Protein AF-A0A2V1IK40-F1 (afdb_monomer_lite)

Foldseek 3Di:
DDFDWADDPNATDTPVFWPPVCQQVCLVLLVVLPQFAWKTKGAGPVNQKMKIWRDLDLFAIDIDIDGPVVVSVCSNPVSVVSVVVSVQCVDPPDDDDGGDNSCNPGPIDGRPPPPDD

Organism: NCBI:txid2094150

pLDDT: mean 88.87, std 11.74, range [37.03, 98.25]

Structure (mmCIF, N/CA/C/O backbone):
data_AF-A0A2V1IK40-F1
#
_entry.id   AF-A0A2V1IK40-F1
#
loop_
_atom_site.group_PDB
_atom_site.id
_atom_site.type_symbol
_atom_site.label_atom_id
_atom_site.label_alt_id
_atom_site.label_comp_id
_atom_site.label_asym_id
_atom_site.label_entity_id
_atom_site.label_seq_id
_atom_site.pdbx_PDB_ins_code
_atom_site.Cartn_x
_atom_site.Cartn_y
_atom_site.Cartn_z
_atom_site.occupancy
_atom_site.B_iso_or_equiv
_atom_site.auth_seq_id
_atom_site.auth_comp_id
_atom_site.auth_asym_id
_atom_site.auth_atom_id
_atom_site.pdbx_PDB_model_num
ATOM 1 N N . MET A 1 1 ? 9.656 -23.144 -17.042 1.00 52.56 1 MET A N 1
ATOM 2 C CA . MET A 1 1 ? 8.315 -22.977 -16.434 1.00 52.56 1 MET A CA 1
ATOM 3 C C . MET A 1 1 ? 8.033 -21.486 -16.330 1.00 52.56 1 MET A C 1
ATOM 5 O O . MET A 1 1 ? 8.909 -20.780 -15.851 1.00 52.56 1 MET A O 1
ATOM 9 N N . LYS A 1 2 ? 6.896 -20.985 -16.831 1.00 60.62 2 LYS A N 1
ATOM 10 C CA . LYS A 1 2 ? 6.504 -19.581 -16.606 1.00 60.62 2 LYS A CA 1
ATOM 11 C C . LYS A 1 2 ? 6.022 -19.452 -15.160 1.00 60.62 2 LYS A C 1
ATOM 13 O O . LYS A 1 2 ? 5.282 -20.322 -14.709 1.00 60.62 2 LYS A O 1
ATOM 18 N N . GLU A 1 3 ? 6.466 -18.422 -14.443 1.00 68.12 3 GLU A N 1
ATOM 19 C CA . GLU A 1 3 ? 5.955 -18.140 -13.098 1.00 68.12 3 GLU A CA 1
ATOM 20 C C . GLU A 1 3 ? 4.427 -17.957 -13.138 1.00 68.12 3 GLU A C 1
ATOM 22 O O . GLU A 1 3 ? 3.919 -17.360 -14.096 1.00 68.12 3 GLU A O 1
ATOM 27 N N . PRO A 1 4 ? 3.687 -18.451 -12.131 1.00 72.75 4 PRO A N 1
ATOM 28 C CA . PRO A 1 4 ? 2.261 -18.184 -12.028 1.00 72.75 4 PRO A CA 1
ATOM 29 C C . PRO A 1 4 ? 2.037 -16.682 -11.806 1.00 72.75 4 PRO A C 1
ATOM 31 O O . PRO A 1 4 ? 2.665 -16.066 -10.945 1.00 72.75 4 PRO A O 1
ATOM 34 N N . VAL A 1 5 ? 1.153 -16.098 -12.615 1.00 76.44 5 VAL A N 1
ATOM 35 C CA . VAL A 1 5 ? 0.670 -14.726 -12.441 1.00 76.44 5 VAL A CA 1
ATOM 36 C C . VAL A 1 5 ? -0.637 -14.802 -11.669 1.00 76.44 5 VAL A C 1
ATOM 38 O O . VAL A 1 5 ? -1.574 -15.470 -12.107 1.00 76.44 5 VAL A O 1
ATOM 41 N N . GLU A 1 6 ? -0.698 -14.119 -10.536 1.00 81.38 6 GLU A N 1
ATOM 42 C CA . GLU A 1 6 ? -1.920 -13.975 -9.757 1.00 81.38 6 GLU A CA 1
ATOM 43 C C . GLU A 1 6 ? -2.613 -12.670 -10.125 1.00 81.38 6 GLU A C 1
ATOM 45 O O . GLU A 1 6 ? -1.963 -11.655 -10.360 1.00 81.38 6 GLU A O 1
ATOM 50 N N . PHE A 1 7 ? -3.939 -12.683 -10.184 1.00 81.38 7 PHE A N 1
ATOM 51 C CA . PHE A 1 7 ? -4.716 -11.482 -10.454 1.00 81.38 7 PHE A CA 1
ATOM 52 C C . PHE A 1 7 ? -5.492 -11.095 -9.204 1.00 81.38 7 PHE A C 1
ATOM 54 O O . PHE A 1 7 ? -6.187 -11.941 -8.643 1.00 81.38 7 PHE A O 1
ATOM 61 N N . ILE A 1 8 ? -5.369 -9.831 -8.793 1.00 80.75 8 ILE A N 1
ATOM 62 C CA . ILE A 1 8 ? -6.250 -9.211 -7.801 1.00 80.75 8 ILE A CA 1
ATOM 63 C C . ILE A 1 8 ? -7.016 -8.100 -8.506 1.00 80.75 8 ILE A C 1
ATOM 65 O O . ILE A 1 8 ? -6.436 -7.118 -8.986 1.00 80.75 8 ILE A O 1
ATOM 69 N N . GLY A 1 9 ? -8.326 -8.302 -8.650 1.00 79.44 9 GLY A N 1
ATOM 70 C CA . GLY A 1 9 ? -9.141 -7.515 -9.573 1.00 79.44 9 GLY A CA 1
ATOM 71 C C . GLY A 1 9 ? -8.573 -7.582 -10.997 1.00 79.44 9 GLY A C 1
ATOM 72 O O . GLY A 1 9 ? -8.428 -8.663 -11.562 1.00 79.44 9 GLY A O 1
ATOM 73 N N . ASN A 1 10 ? -8.206 -6.427 -11.558 1.00 77.31 10 ASN A N 1
ATOM 74 C CA . ASN A 1 10 ? -7.641 -6.315 -12.912 1.00 77.31 10 ASN A CA 1
ATOM 75 C C . ASN A 1 10 ? -6.105 -6.227 -12.943 1.00 77.31 10 ASN A C 1
ATOM 77 O O . ASN A 1 10 ? -5.526 -6.000 -14.007 1.00 77.31 10 ASN A O 1
ATOM 81 N N . PHE A 1 11 ? -5.429 -6.358 -11.798 1.00 84.81 11 PHE A N 1
ATOM 82 C CA . PHE A 1 11 ? -3.981 -6.189 -11.714 1.00 84.81 11 PHE A CA 1
ATOM 83 C C . PHE A 1 11 ? -3.258 -7.531 -11.640 1.00 84.81 11 PHE A C 1
ATOM 85 O O . PHE A 1 11 ? -3.655 -8.421 -10.895 1.00 84.81 11 PHE A O 1
ATOM 92 N N . ALA A 1 12 ? -2.185 -7.656 -12.420 1.00 83.62 12 ALA A N 1
ATOM 93 C CA . ALA A 1 12 ? -1.375 -8.862 -12.535 1.00 83.62 12 ALA A CA 1
ATOM 94 C C . ALA A 1 12 ? -0.133 -8.787 -11.640 1.00 83.62 12 ALA A C 1
ATOM 96 O O . ALA A 1 12 ? 0.786 -8.003 -11.898 1.00 83.62 12 ALA A O 1
ATOM 97 N N . HIS A 1 13 ? -0.095 -9.672 -10.655 1.00 85.69 13 HIS A N 1
ATOM 98 C CA . HIS A 1 13 ? 0.955 -9.843 -9.668 1.00 85.69 13 HIS A CA 1
ATOM 99 C C . HIS A 1 13 ? 1.836 -11.031 -10.027 1.00 85.69 13 HIS A C 1
ATOM 101 O O . HIS A 1 13 ? 1.356 -12.126 -10.318 1.00 85.69 13 HIS A O 1
ATOM 107 N N . SER A 1 14 ? 3.145 -10.829 -9.984 1.00 85.25 14 SER A N 1
ATOM 108 C CA . SER A 1 14 ? 4.115 -11.913 -10.105 1.00 85.25 14 SER A CA 1
ATOM 109 C C . SER A 1 14 ? 5.399 -11.534 -9.384 1.00 85.25 14 SER A C 1
ATOM 111 O O . SER A 1 14 ? 5.696 -10.348 -9.224 1.00 85.25 14 SER A O 1
ATOM 113 N N . LYS A 1 15 ? 6.187 -12.539 -8.988 1.00 83.31 15 LYS A N 1
ATOM 114 C CA . LYS A 1 15 ? 7.502 -12.327 -8.364 1.00 83.31 15 LYS A CA 1
ATOM 115 C C . LYS A 1 15 ? 8.418 -11.496 -9.262 1.00 83.31 15 LYS A C 1
ATOM 117 O O . LYS A 1 15 ? 8.971 -10.499 -8.823 1.00 83.31 15 LYS A O 1
ATOM 122 N N . SER A 1 16 ? 8.455 -11.812 -10.555 1.00 85.12 16 SER A N 1
ATOM 123 C CA . SER A 1 16 ? 9.155 -11.031 -11.590 1.00 85.12 16 SER A CA 1
ATOM 124 C C . SER A 1 16 ? 8.738 -9.558 -11.738 1.00 85.12 16 SER A C 1
ATOM 126 O O . SER A 1 16 ? 9.421 -8.807 -12.438 1.00 85.12 16 SER A O 1
ATOM 128 N N . ARG A 1 17 ? 7.622 -9.130 -11.134 1.00 89.81 17 ARG A N 1
ATOM 129 C CA . ARG A 1 17 ? 7.158 -7.733 -11.131 1.00 89.81 17 ARG A CA 1
ATOM 130 C C . ARG A 1 17 ? 7.312 -7.050 -9.782 1.00 89.81 17 ARG A C 1
ATOM 132 O O . ARG A 1 17 ? 6.968 -5.878 -9.685 1.00 89.81 17 ARG A O 1
ATOM 139 N N . LYS A 1 18 ? 7.792 -7.741 -8.752 1.00 92.44 18 LYS A N 1
ATOM 140 C CA . LYS A 1 18 ? 7.998 -7.133 -7.441 1.00 92.44 18 LYS A CA 1
ATOM 141 C C . LYS A 1 18 ? 9.022 -6.003 -7.540 1.00 92.44 18 LYS A C 1
ATOM 143 O O . LYS A 1 18 ? 10.026 -6.122 -8.245 1.00 92.44 18 LYS A O 1
ATOM 148 N N . CYS A 1 19 ? 8.755 -4.895 -6.860 1.00 93.00 19 CYS A N 1
ATOM 149 C CA . CYS A 1 19 ? 9.618 -3.717 -6.892 1.00 93.00 19 CYS A CA 1
ATOM 150 C C . CYS A 1 19 ? 10.821 -3.861 -5.949 1.00 93.00 19 CYS A C 1
ATOM 152 O O . CYS A 1 19 ? 11.019 -2.997 -5.107 1.00 93.00 19 CYS A O 1
ATOM 154 N N . GLU A 1 20 ? 11.616 -4.930 -6.070 1.00 91.31 20 GLU A N 1
ATOM 155 C CA . GLU A 1 20 ? 12.724 -5.242 -5.141 1.00 91.31 20 GLU A CA 1
ATOM 156 C C . GLU A 1 20 ? 13.691 -4.060 -4.944 1.00 91.31 20 GLU A C 1
ATOM 158 O O . GLU A 1 20 ? 14.166 -3.813 -3.843 1.00 91.31 20 GLU A O 1
ATOM 163 N N . ASN A 1 21 ? 13.919 -3.265 -5.993 1.00 93.06 21 ASN A N 1
ATOM 164 C CA . ASN A 1 21 ? 14.777 -2.080 -5.951 1.00 93.06 21 ASN A CA 1
ATOM 165 C C . ASN A 1 21 ? 14.166 -0.863 -5.229 1.00 93.06 21 ASN A C 1
ATOM 167 O O . ASN A 1 21 ? 14.886 0.099 -4.992 1.00 93.06 21 ASN A O 1
ATOM 171 N N . LEU A 1 22 ? 12.864 -0.876 -4.935 1.00 94.75 22 LEU A N 1
ATOM 172 C CA . LEU A 1 22 ? 12.146 0.211 -4.257 1.00 94.75 22 LEU A CA 1
ATOM 173 C C . LEU A 1 22 ? 11.685 -0.174 -2.846 1.00 94.75 22 LEU A C 1
ATOM 175 O O . LEU A 1 22 ? 11.276 0.706 -2.096 1.00 94.75 22 LEU A O 1
ATOM 179 N N . ILE A 1 23 ? 11.734 -1.461 -2.472 1.00 94.00 23 ILE A N 1
ATOM 180 C CA . ILE A 1 23 ? 11.208 -1.940 -1.182 1.00 94.00 23 ILE A CA 1
ATOM 181 C C . ILE A 1 23 ? 11.866 -1.221 -0.001 1.00 94.00 23 ILE A C 1
ATOM 183 O O . ILE A 1 23 ? 11.150 -0.776 0.890 1.00 94.00 23 ILE A O 1
ATOM 187 N N . THR A 1 24 ? 13.195 -1.074 0.002 1.00 94.00 24 THR A N 1
ATOM 188 C CA . THR A 1 24 ? 13.913 -0.425 1.112 1.00 94.00 24 THR A CA 1
ATOM 189 C C . THR A 1 24 ? 13.551 1.053 1.238 1.00 94.00 24 THR A C 1
ATOM 191 O O . THR A 1 24 ? 13.200 1.499 2.323 1.00 94.00 24 THR A O 1
ATOM 194 N N . GLU A 1 25 ? 13.551 1.805 0.131 1.00 96.06 25 GLU A N 1
ATOM 195 C CA . GLU A 1 25 ? 13.152 3.222 0.143 1.00 96.06 25 GLU A CA 1
ATOM 196 C C . GLU A 1 25 ? 11.699 3.380 0.612 1.00 96.06 25 GLU A C 1
ATOM 198 O O . GLU A 1 25 ? 11.399 4.222 1.458 1.00 96.06 25 GLU A O 1
ATOM 203 N N . ALA A 1 26 ? 10.792 2.540 0.107 1.00 96.44 26 ALA A N 1
ATOM 204 C CA . ALA A 1 26 ? 9.395 2.566 0.510 1.00 96.44 26 ALA A CA 1
ATOM 205 C C . ALA A 1 26 ? 9.211 2.239 1.995 1.00 96.44 26 ALA A C 1
ATOM 207 O O . ALA A 1 26 ? 8.421 2.908 2.654 1.00 96.44 26 ALA A O 1
ATOM 208 N N . ALA A 1 27 ? 9.943 1.256 2.527 1.00 96.00 27 ALA A N 1
ATOM 209 C CA . ALA A 1 27 ? 9.918 0.915 3.946 1.00 96.00 27 ALA A CA 1
ATOM 210 C C . ALA A 1 27 ? 10.302 2.119 4.816 1.00 96.00 27 ALA A C 1
ATOM 212 O O . ALA A 1 27 ? 9.550 2.457 5.728 1.00 96.00 27 ALA A O 1
ATOM 213 N N . THR A 1 28 ? 11.407 2.800 4.488 1.00 95.38 28 THR A N 1
ATOM 214 C CA . THR A 1 28 ? 11.870 3.991 5.216 1.00 95.38 28 THR A CA 1
ATOM 215 C C . THR A 1 28 ? 10.831 5.111 5.199 1.00 95.38 28 THR A C 1
ATOM 217 O O . THR A 1 28 ? 10.487 5.646 6.249 1.00 95.38 28 THR A O 1
ATOM 220 N N . ILE A 1 29 ? 10.281 5.440 4.026 1.00 96.12 29 ILE A N 1
ATOM 221 C CA . ILE A 1 29 ? 9.294 6.523 3.898 1.00 96.12 29 ILE A CA 1
ATOM 222 C C . ILE A 1 29 ? 8.002 6.177 4.650 1.00 96.12 29 ILE A C 1
ATOM 224 O O . ILE A 1 29 ? 7.437 7.013 5.351 1.00 96.12 29 ILE A O 1
ATOM 228 N N . LEU A 1 30 ? 7.505 4.946 4.513 1.00 96.88 30 LEU A N 1
ATOM 229 C CA . LEU A 1 30 ? 6.284 4.510 5.192 1.00 96.88 30 LEU A CA 1
ATOM 230 C C . LEU A 1 30 ? 6.430 4.582 6.716 1.00 96.88 30 LEU A C 1
ATOM 232 O O . LEU A 1 30 ? 5.511 5.045 7.396 1.00 96.88 30 LEU A O 1
ATOM 236 N N . GLU A 1 31 ? 7.587 4.180 7.236 1.00 94.25 31 GLU A N 1
ATOM 237 C CA . GLU A 1 31 ? 7.912 4.276 8.656 1.00 94.25 31 GLU A CA 1
ATOM 238 C C . GLU A 1 31 ? 7.941 5.726 9.154 1.00 94.25 31 GLU A C 1
ATOM 240 O O . GLU A 1 31 ? 7.367 6.018 10.205 1.00 94.25 31 GLU A O 1
ATOM 245 N N . GLU A 1 32 ? 8.524 6.642 8.379 1.00 95.69 32 GLU A N 1
ATOM 246 C CA . GLU A 1 32 ? 8.586 8.073 8.700 1.00 95.69 32 GLU A CA 1
ATOM 247 C C . GLU A 1 32 ? 7.187 8.689 8.895 1.00 95.69 32 GLU A C 1
ATOM 249 O O . GLU A 1 32 ? 6.983 9.535 9.767 1.00 95.69 32 GLU A O 1
ATOM 254 N N . TYR A 1 33 ? 6.189 8.193 8.155 1.00 96.00 33 TYR A N 1
ATOM 255 C CA . TYR A 1 33 ? 4.783 8.594 8.294 1.00 96.00 33 TYR A CA 1
ATOM 256 C C . TYR A 1 33 ? 3.969 7.721 9.264 1.00 96.00 33 TYR A C 1
ATOM 258 O O . TYR A 1 33 ? 2.747 7.855 9.347 1.00 96.00 33 TYR A O 1
ATOM 266 N N . GLY A 1 34 ? 4.623 6.846 10.031 1.00 94.44 34 GLY A N 1
ATOM 267 C CA . GLY A 1 34 ? 3.997 6.049 11.088 1.00 94.44 34 GLY A CA 1
ATOM 268 C C . GLY A 1 34 ? 3.280 4.788 10.604 1.00 94.44 34 GLY A C 1
ATOM 269 O O . GLY A 1 34 ? 2.559 4.153 11.378 1.00 94.44 34 GLY A O 1
ATOM 270 N N . TRP A 1 35 ? 3.467 4.386 9.347 1.00 96.12 35 TRP A N 1
ATOM 271 C CA . TRP A 1 35 ? 2.940 3.120 8.857 1.00 96.12 35 TRP A CA 1
ATOM 272 C C . TRP A 1 35 ? 3.794 1.958 9.376 1.00 96.12 35 TRP A C 1
ATOM 274 O O . TRP A 1 35 ? 4.940 1.794 8.975 1.00 96.12 35 TRP A O 1
ATOM 284 N N . ARG A 1 36 ? 3.225 1.134 10.264 1.00 90.56 36 ARG A N 1
ATOM 285 C CA . ARG A 1 36 ? 3.902 -0.034 10.875 1.00 90.56 36 ARG A CA 1
ATOM 286 C C . ARG A 1 36 ? 3.415 -1.381 10.343 1.00 90.56 36 ARG A C 1
ATOM 288 O O . ARG A 1 36 ? 3.968 -2.429 10.671 1.00 90.56 36 ARG A O 1
ATOM 295 N N . ASN A 1 37 ? 2.345 -1.363 9.555 1.00 91.44 37 ASN A N 1
ATOM 296 C CA . ASN A 1 37 ? 1.766 -2.568 8.988 1.00 91.44 37 ASN A CA 1
ATOM 297 C C . ASN A 1 37 ? 2.512 -2.994 7.724 1.00 91.44 37 ASN A C 1
ATOM 299 O O . ASN A 1 37 ? 3.309 -2.260 7.145 1.00 91.44 37 ASN A O 1
ATOM 303 N N . GLU A 1 38 ? 2.195 -4.195 7.260 1.00 96.06 38 GLU A N 1
ATOM 304 C CA . GLU A 1 38 ? 2.755 -4.725 6.028 1.00 96.06 38 GLU A CA 1
ATOM 305 C C . GLU A 1 38 ? 2.352 -3.907 4.790 1.00 96.06 38 GLU A C 1
ATOM 307 O O . GLU A 1 38 ? 1.293 -3.273 4.737 1.00 96.06 38 GLU A O 1
ATOM 312 N N . PHE A 1 39 ? 3.194 -3.953 3.766 1.00 97.00 39 PHE A N 1
ATOM 313 C CA . PHE A 1 39 ? 2.959 -3.354 2.458 1.00 97.00 39 PHE A CA 1
ATOM 314 C C . PHE A 1 39 ? 3.458 -4.293 1.354 1.00 97.00 39 PHE A C 1
ATOM 316 O O . PHE A 1 39 ? 4.214 -5.217 1.622 1.00 97.00 39 PHE A O 1
ATOM 323 N N . ALA A 1 40 ? 3.029 -4.104 0.112 1.00 96.62 40 ALA A N 1
ATOM 324 C CA . ALA A 1 40 ? 3.554 -4.863 -1.025 1.00 96.62 40 ALA A CA 1
ATOM 325 C C . ALA A 1 40 ? 3.641 -3.961 -2.254 1.00 96.62 40 ALA A C 1
ATOM 327 O O . ALA A 1 40 ? 2.790 -3.095 -2.442 1.00 96.62 40 ALA A O 1
ATOM 328 N N . MET A 1 41 ? 4.646 -4.151 -3.109 1.00 96.62 41 MET A N 1
ATOM 329 C CA . MET A 1 41 ? 4.851 -3.294 -4.281 1.00 96.62 41 MET A CA 1
ATOM 330 C C . MET A 1 41 ? 5.113 -4.104 -5.538 1.00 96.62 41 MET A C 1
ATOM 332 O O . MET A 1 41 ? 5.978 -4.982 -5.562 1.00 96.62 41 MET A O 1
ATOM 336 N N . TYR A 1 42 ? 4.387 -3.763 -6.600 1.00 96.25 42 TYR A N 1
ATOM 337 C CA . TYR A 1 42 ? 4.520 -4.409 -7.899 1.00 96.25 42 TYR A CA 1
ATOM 338 C C . TYR A 1 42 ? 4.540 -3.384 -9.021 1.00 96.25 42 TYR A C 1
ATOM 340 O O . TYR A 1 42 ? 3.741 -2.449 -9.047 1.00 96.25 42 TYR A O 1
ATOM 348 N N . TYR A 1 43 ? 5.398 -3.615 -10.003 1.00 95.56 43 TYR A N 1
ATOM 349 C CA . TYR A 1 43 ? 5.381 -2.903 -11.262 1.00 95.56 43 TYR A CA 1
ATOM 350 C C . TYR A 1 43 ? 4.163 -3.299 -12.097 1.00 95.56 43 TYR A C 1
ATOM 352 O O . TYR A 1 43 ? 3.791 -4.474 -12.205 1.00 95.56 43 TYR A O 1
ATOM 360 N N . HIS A 1 44 ? 3.592 -2.309 -12.773 1.00 92.94 44 HIS A N 1
ATOM 361 C CA . HIS A 1 44 ? 2.712 -2.531 -13.911 1.00 92.94 44 HIS A CA 1
ATOM 362 C C . HIS A 1 44 ? 3.502 -3.141 -15.079 1.00 92.94 44 HIS A C 1
ATOM 364 O O . HIS A 1 44 ? 4.727 -3.277 -15.056 1.00 92.94 44 HIS A O 1
ATOM 370 N N . LYS A 1 45 ? 2.793 -3.526 -16.145 1.00 87.75 45 LYS A N 1
ATOM 371 C CA . LYS A 1 45 ? 3.403 -4.174 -17.319 1.00 87.75 45 LYS A CA 1
ATOM 372 C C . LYS A 1 45 ? 4.503 -3.320 -17.975 1.00 87.75 45 LYS A C 1
ATOM 374 O O . LYS A 1 45 ? 5.428 -3.890 -18.547 1.00 87.75 45 LYS A O 1
ATOM 379 N N . ASP A 1 46 ? 4.397 -1.997 -17.892 1.00 87.00 46 ASP A N 1
ATOM 380 C CA . ASP A 1 46 ? 5.351 -1.031 -18.452 1.00 87.00 46 ASP A CA 1
ATOM 381 C C . ASP A 1 46 ? 6.629 -0.841 -17.615 1.00 87.00 46 ASP A C 1
ATOM 383 O O . ASP A 1 46 ? 7.548 -0.160 -18.066 1.00 87.00 46 ASP A O 1
ATOM 387 N N . LYS A 1 47 ? 6.695 -1.428 -16.409 1.00 86.81 47 LYS A N 1
ATOM 388 C CA . LYS A 1 47 ? 7.783 -1.251 -15.429 1.00 86.81 47 LYS A CA 1
ATOM 389 C C . LYS A 1 47 ? 8.079 0.201 -15.038 1.00 86.81 47 LYS A C 1
ATOM 391 O O . LYS A 1 47 ? 9.117 0.474 -14.448 1.00 86.81 47 LYS A O 1
ATOM 396 N N . THR A 1 48 ? 7.167 1.112 -15.351 1.00 90.44 48 THR A N 1
ATOM 397 C CA . THR A 1 48 ? 7.267 2.539 -15.033 1.00 90.44 48 THR A CA 1
ATOM 398 C C . THR A 1 48 ? 6.255 2.900 -13.957 1.00 90.44 48 THR A C 1
ATOM 400 O O . THR A 1 48 ? 6.582 3.599 -13.001 1.00 90.44 48 THR A O 1
ATOM 403 N N . GLN A 1 49 ? 5.028 2.394 -14.086 1.00 95.56 49 GLN A N 1
ATOM 404 C CA . GLN A 1 49 ? 4.012 2.539 -13.056 1.00 95.56 49 GLN A CA 1
ATOM 405 C C . GLN A 1 49 ? 4.195 1.454 -11.994 1.00 95.56 49 GLN A C 1
ATOM 407 O O . GLN A 1 49 ? 4.558 0.308 -12.280 1.00 95.56 49 GLN A O 1
ATOM 412 N N . VAL A 1 50 ? 3.898 1.814 -10.756 1.00 95.69 50 VAL A N 1
ATOM 4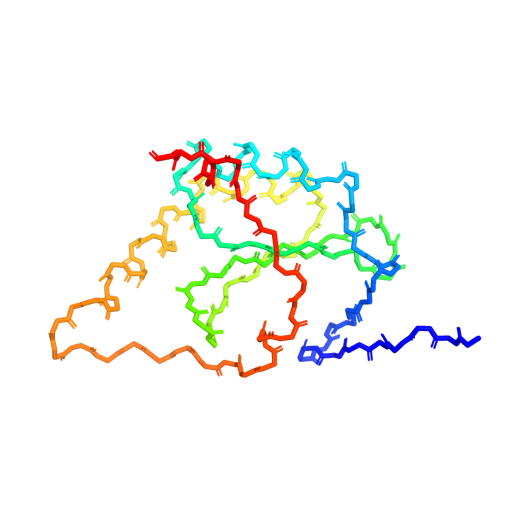13 C CA . VAL A 1 50 ? 3.965 0.978 -9.565 1.00 95.69 50 VAL A CA 1
ATOM 414 C C . VAL A 1 50 ? 2.583 0.949 -8.929 1.00 95.69 50 VAL A C 1
ATOM 416 O O . VAL A 1 50 ? 1.839 1.929 -8.969 1.00 95.69 50 VAL A O 1
ATOM 419 N N . ARG A 1 51 ? 2.243 -0.190 -8.332 1.00 97.06 51 ARG A N 1
ATOM 420 C CA . ARG A 1 51 ? 1.165 -0.294 -7.362 1.00 97.06 51 ARG A CA 1
ATOM 421 C C . ARG A 1 51 ? 1.748 -0.577 -5.987 1.00 97.06 51 ARG A C 1
ATOM 423 O O . ARG A 1 51 ? 2.360 -1.627 -5.796 1.00 97.06 51 ARG A O 1
ATOM 430 N N . LE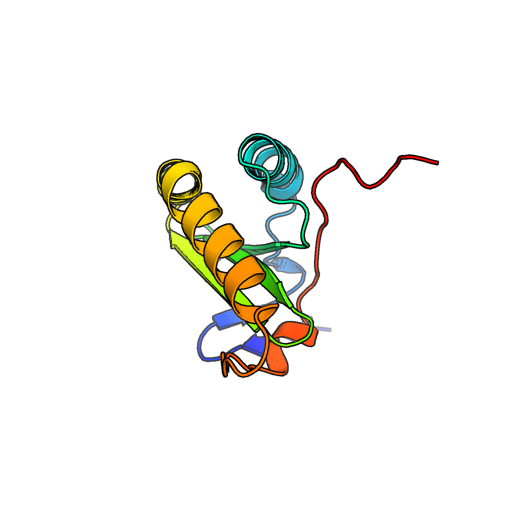U A 1 52 ? 1.521 0.332 -5.045 1.00 97.38 52 LEU A N 1
ATOM 431 C CA . LEU A 1 52 ? 1.830 0.159 -3.627 1.00 97.38 52 LEU A CA 1
ATOM 432 C C . LEU A 1 52 ? 0.564 -0.278 -2.891 1.00 97.38 52 LEU A C 1
ATOM 434 O O . LEU A 1 52 ? -0.410 0.463 -2.864 1.00 97.38 52 LEU A O 1
ATOM 438 N N . TYR A 1 53 ? 0.589 -1.458 -2.284 1.00 97.00 53 TYR A N 1
ATOM 439 C CA . TYR A 1 53 ? -0.426 -1.958 -1.364 1.00 97.00 53 TYR A CA 1
ATOM 440 C C . TYR A 1 53 ? -0.031 -1.657 0.075 1.00 97.00 53 TYR A C 1
ATOM 442 O O . TYR A 1 53 ? 1.106 -1.897 0.461 1.00 97.00 53 TYR A O 1
ATOM 450 N N . LEU A 1 54 ? -0.995 -1.228 0.878 1.00 96.69 54 LEU A N 1
ATOM 451 C CA . LEU A 1 54 ? -0.870 -0.948 2.303 1.00 96.69 54 LEU A CA 1
ATOM 452 C C . LEU A 1 54 ? -1.860 -1.842 3.052 1.00 96.69 54 LEU A C 1
ATOM 454 O O . LEU A 1 54 ? -3.078 -1.710 2.887 1.00 96.69 54 LEU A O 1
ATOM 458 N N . ARG A 1 55 ? -1.355 -2.794 3.843 1.00 95.12 55 ARG A N 1
ATOM 459 C CA . ARG A 1 55 ? -2.183 -3.750 4.583 1.00 95.12 55 ARG A CA 1
ATOM 460 C C . ARG A 1 55 ? -2.894 -3.083 5.760 1.00 95.12 55 ARG A C 1
ATOM 462 O O . ARG A 1 55 ? -2.289 -2.718 6.763 1.00 95.12 55 ARG A O 1
ATOM 469 N N . MET A 1 56 ? -4.215 -2.994 5.679 1.00 93.19 56 MET A N 1
ATOM 470 C CA . MET A 1 56 ? -5.048 -2.472 6.766 1.00 93.19 56 MET A CA 1
ATOM 471 C C . MET A 1 56 ? -5.471 -3.582 7.738 1.00 93.19 56 MET A C 1
ATOM 473 O O . MET A 1 56 ? -5.643 -3.329 8.924 1.00 93.19 56 MET A O 1
ATOM 477 N N . ALA A 1 57 ? -5.656 -4.812 7.241 1.00 90.69 57 ALA A N 1
ATOM 478 C CA . ALA A 1 57 ? -5.925 -6.013 8.036 1.00 90.69 57 ALA A CA 1
ATOM 479 C C . ALA A 1 57 ? -5.676 -7.297 7.224 1.00 90.69 57 ALA A C 1
ATOM 481 O O . ALA A 1 57 ? -5.268 -7.244 6.065 1.00 90.69 57 ALA A O 1
ATOM 482 N N . TYR A 1 58 ? -5.990 -8.465 7.802 1.00 89.50 58 TYR A N 1
ATOM 483 C CA . TYR A 1 58 ? -5.769 -9.768 7.161 1.00 89.50 58 TYR A CA 1
ATOM 484 C C . TYR A 1 58 ? -6.308 -9.843 5.717 1.00 89.50 58 TYR A C 1
ATOM 486 O O . TYR A 1 58 ? -5.573 -10.262 4.827 1.00 89.50 58 TYR A O 1
ATOM 494 N N . VAL A 1 59 ? -7.539 -9.367 5.492 1.00 90.62 59 VAL A N 1
ATOM 495 C CA . VAL A 1 59 ? -8.263 -9.364 4.200 1.00 90.62 59 VAL A CA 1
ATOM 496 C C . VAL A 1 59 ? -8.618 -7.949 3.723 1.00 90.62 59 VAL A C 1
ATOM 498 O O . VAL A 1 59 ? -9.598 -7.766 3.005 1.00 90.62 59 VAL A O 1
ATOM 501 N N . ALA A 1 60 ? -7.870 -6.936 4.171 1.00 91.56 60 ALA A N 1
ATOM 502 C CA . ALA A 1 60 ? -8.124 -5.540 3.824 1.00 91.56 60 ALA A CA 1
ATOM 503 C C . ALA A 1 60 ? -6.818 -4.821 3.485 1.00 91.56 60 ALA A C 1
ATOM 505 O O . ALA A 1 60 ? -5.870 -4.843 4.272 1.00 91.56 60 ALA A O 1
ATOM 506 N N . SER A 1 61 ? -6.792 -4.137 2.347 1.00 93.50 61 SER A N 1
ATOM 507 C CA . SER A 1 61 ? -5.670 -3.298 1.932 1.00 93.50 61 SER A CA 1
ATOM 508 C C . SER A 1 61 ? -6.157 -2.068 1.180 1.00 93.50 61 SER A C 1
ATOM 510 O O . SER A 1 61 ? -7.147 -2.144 0.456 1.00 93.50 61 SER A O 1
ATOM 512 N N . CYS A 1 62 ? -5.410 -0.977 1.283 1.00 94.25 62 CYS A N 1
ATOM 513 C CA . CYS A 1 62 ? -5.489 0.149 0.359 1.00 94.25 62 CYS A CA 1
ATOM 514 C C . CYS A 1 62 ? -4.410 -0.017 -0.715 1.00 94.25 62 CYS A C 1
ATOM 516 O O . CYS A 1 62 ? -3.379 -0.630 -0.440 1.00 94.25 62 CYS A O 1
ATOM 518 N N . TYR A 1 63 ? -4.615 0.516 -1.920 1.00 95.50 63 TYR A N 1
ATOM 519 C CA . TYR A 1 63 ? -3.535 0.615 -2.896 1.00 95.50 63 TYR A CA 1
ATOM 520 C C . TYR A 1 63 ? -3.453 1.997 -3.544 1.00 95.50 63 TYR A C 1
ATOM 522 O O . TYR A 1 63 ? -4.460 2.682 -3.724 1.00 95.50 63 TYR A O 1
ATOM 530 N N . LEU A 1 64 ? -2.236 2.375 -3.928 1.00 96.50 64 LEU A N 1
ATOM 531 C CA . LEU A 1 64 ? -1.923 3.556 -4.722 1.00 96.50 64 LEU A CA 1
ATOM 532 C C . LEU A 1 64 ? -1.284 3.114 -6.036 1.00 96.50 64 LEU A C 1
ATOM 534 O O . LEU A 1 64 ? -0.331 2.339 -6.024 1.00 96.50 64 LEU A O 1
ATOM 538 N N . ASP A 1 65 ? -1.804 3.623 -7.148 1.00 95.94 65 ASP A N 1
ATOM 539 C CA . ASP A 1 65 ? -1.196 3.498 -8.473 1.00 95.94 65 ASP A CA 1
ATOM 540 C C . ASP A 1 65 ? -0.535 4.819 -8.880 1.00 95.94 65 ASP A C 1
ATOM 542 O O . ASP A 1 65 ? -1.070 5.899 -8.602 1.00 95.94 65 ASP A O 1
ATOM 546 N N . GLY A 1 66 ? 0.601 4.729 -9.569 1.00 96.44 66 GLY A N 1
ATOM 547 C CA . GLY A 1 66 ? 1.310 5.871 -10.144 1.00 96.44 66 GLY A CA 1
ATOM 548 C C . GLY A 1 66 ? 2.778 5.560 -10.426 1.00 96.44 66 GLY A C 1
ATOM 549 O O . GLY A 1 66 ? 3.239 4.441 -10.209 1.00 96.44 66 GLY A O 1
ATOM 550 N N . THR A 1 67 ? 3.544 6.553 -10.876 1.00 97.44 67 THR A N 1
ATOM 551 C CA . THR A 1 67 ? 5.010 6.474 -10.792 1.00 97.44 67 THR A CA 1
ATOM 552 C C . THR A 1 67 ? 5.425 6.466 -9.323 1.00 97.44 67 THR A C 1
ATOM 554 O O . THR A 1 67 ? 4.674 6.921 -8.457 1.00 97.44 67 THR A O 1
ATOM 557 N N . TRP A 1 68 ? 6.628 5.975 -9.028 1.00 97.50 68 TRP A N 1
ATOM 558 C CA . TRP A 1 68 ? 7.112 5.981 -7.649 1.00 97.50 68 TRP A CA 1
ATOM 559 C C . TRP A 1 68 ? 7.167 7.397 -7.054 1.00 97.50 68 TRP A C 1
ATOM 561 O O . TRP A 1 68 ? 6.664 7.611 -5.956 1.00 97.50 68 TRP A O 1
ATOM 571 N N . GLU A 1 69 ? 7.649 8.378 -7.820 1.00 97.62 69 GLU A N 1
ATOM 572 C CA . GLU A 1 69 ? 7.658 9.790 -7.410 1.00 97.62 69 GLU A CA 1
ATOM 573 C C . GLU A 1 69 ? 6.249 10.313 -7.084 1.00 97.62 69 GLU A C 1
ATOM 575 O O . GLU A 1 69 ? 6.028 10.853 -6.002 1.00 97.62 69 GLU A O 1
ATOM 580 N N . ASN A 1 70 ? 5.258 10.044 -7.942 1.00 97.81 70 ASN A N 1
ATOM 581 C CA . ASN A 1 70 ? 3.876 10.466 -7.692 1.00 97.81 70 ASN A CA 1
ATOM 582 C C . ASN A 1 70 ? 3.268 9.772 -6.463 1.00 97.81 70 ASN A C 1
ATOM 584 O O . ASN A 1 70 ? 2.403 10.334 -5.793 1.00 97.81 70 ASN A O 1
ATOM 588 N N . ILE A 1 71 ? 3.655 8.523 -6.182 1.00 98.25 71 ILE A N 1
ATOM 589 C CA . ILE A 1 71 ? 3.196 7.812 -4.984 1.00 98.25 71 ILE A CA 1
ATOM 590 C C . ILE A 1 71 ? 3.810 8.453 -3.739 1.00 98.25 71 ILE A C 1
ATOM 592 O O . ILE A 1 71 ? 3.061 8.727 -2.800 1.00 98.25 71 ILE A O 1
ATOM 596 N N . LYS A 1 72 ? 5.118 8.747 -3.740 1.00 97.75 72 LYS A N 1
ATOM 597 C CA . LYS A 1 72 ? 5.812 9.389 -2.611 1.00 97.75 72 LYS A CA 1
ATOM 598 C C . LYS A 1 72 ? 5.148 10.692 -2.189 1.00 97.75 72 LYS A C 1
ATOM 600 O O . LYS A 1 72 ? 4.875 10.869 -1.008 1.00 97.75 72 LYS A O 1
ATOM 605 N N . GLU A 1 73 ? 4.784 11.545 -3.142 1.00 97.94 73 GLU A N 1
ATOM 606 C CA . GLU A 1 73 ? 4.084 12.810 -2.865 1.00 97.94 73 GLU A CA 1
ATOM 607 C C . GLU A 1 73 ? 2.726 12.622 -2.166 1.00 97.94 73 GLU A C 1
ATOM 609 O O . GLU A 1 73 ? 2.248 13.510 -1.461 1.00 97.94 73 GLU A O 1
ATOM 614 N N . ARG A 1 74 ? 2.089 11.458 -2.337 1.00 97.88 74 ARG A N 1
ATOM 615 C CA . ARG A 1 74 ? 0.768 11.154 -1.769 1.00 97.88 74 ARG A CA 1
ATOM 616 C C . ARG A 1 74 ? 0.835 10.464 -0.412 1.00 97.88 74 ARG A C 1
ATOM 618 O O . ARG A 1 74 ? -0.131 10.570 0.344 1.00 97.88 74 ARG A O 1
ATOM 625 N N . ILE A 1 75 ? 1.931 9.771 -0.091 1.00 97.81 75 ILE A N 1
ATOM 626 C CA . ILE A 1 75 ? 2.109 9.066 1.192 1.00 97.81 75 ILE A CA 1
ATOM 627 C C . ILE A 1 75 ? 1.808 9.975 2.404 1.00 97.81 75 ILE A C 1
ATOM 629 O O . ILE A 1 75 ? 0.989 9.557 3.227 1.00 97.81 75 ILE A O 1
ATOM 633 N N . PRO A 1 76 ? 2.331 11.218 2.498 1.00 97.62 76 PRO A N 1
ATOM 634 C CA . PRO A 1 76 ? 2.107 12.085 3.659 1.00 97.62 76 PRO A CA 1
ATOM 635 C C . PRO A 1 76 ? 0.628 12.368 3.942 1.00 97.62 76 PRO A C 1
ATOM 637 O O . PRO A 1 76 ? 0.232 12.559 5.087 1.00 97.62 76 PRO A O 1
ATOM 640 N N . TYR A 1 77 ? -0.200 12.395 2.894 1.00 97.38 77 TYR A N 1
ATOM 641 C CA . TYR A 1 77 ? -1.636 12.633 3.003 1.00 97.38 77 TYR A CA 1
ATOM 642 C C . TYR A 1 77 ? -2.430 11.341 3.240 1.00 97.38 77 TYR A C 1
ATOM 644 O O . TYR A 1 77 ? -3.389 11.327 4.009 1.00 97.38 77 TYR A O 1
ATOM 652 N N . ILE A 1 78 ? -2.045 10.243 2.585 1.00 97.50 78 ILE A N 1
ATOM 653 C CA . ILE A 1 78 ? -2.800 8.984 2.614 1.00 97.50 78 ILE A CA 1
ATOM 654 C C . ILE A 1 78 ? -2.580 8.209 3.915 1.00 97.50 78 ILE A C 1
ATOM 656 O O . ILE A 1 78 ? -3.539 7.647 4.445 1.00 97.50 78 ILE A O 1
ATOM 660 N N . ILE A 1 79 ? -1.354 8.172 4.445 1.00 97.44 79 ILE A N 1
ATOM 661 C CA . ILE A 1 79 ? -1.052 7.376 5.643 1.00 97.44 79 ILE A CA 1
ATOM 662 C C . ILE A 1 79 ? -1.881 7.813 6.860 1.00 97.44 79 ILE A C 1
ATOM 664 O O . ILE A 1 79 ? -2.519 6.936 7.449 1.00 97.44 79 ILE A O 1
ATOM 668 N N . PRO A 1 80 ? -2.005 9.113 7.199 1.00 96.81 80 PRO A N 1
ATOM 669 C CA . PRO A 1 80 ? -2.864 9.542 8.303 1.00 96.81 80 PRO A CA 1
ATOM 670 C C . PRO A 1 80 ? -4.328 9.103 8.150 1.00 96.81 80 PRO A C 1
ATOM 672 O O . PRO A 1 80 ? -4.948 8.665 9.117 1.00 96.81 80 PRO A O 1
ATOM 675 N N . LEU A 1 81 ? -4.876 9.154 6.930 1.00 96.75 81 LEU A N 1
ATOM 676 C CA . LEU A 1 81 ? -6.250 8.715 6.656 1.00 96.75 81 LEU A CA 1
ATOM 677 C C . LEU A 1 81 ? -6.422 7.207 6.871 1.00 96.75 81 LEU A C 1
ATOM 679 O O . LEU A 1 81 ? -7.441 6.759 7.405 1.00 96.75 81 LEU A O 1
ATOM 683 N N . LEU A 1 82 ? -5.431 6.412 6.466 1.00 95.38 82 LEU A N 1
ATOM 684 C CA . LEU A 1 82 ? -5.463 4.967 6.664 1.00 95.38 82 LEU A CA 1
ATOM 685 C C . LEU A 1 82 ? -5.316 4.588 8.134 1.00 95.38 82 LEU A C 1
ATOM 687 O O . LEU A 1 82 ? -6.047 3.709 8.587 1.00 95.38 82 LEU A O 1
ATOM 691 N N . LEU A 1 83 ? -4.432 5.257 8.876 1.00 95.50 83 LEU A N 1
ATOM 692 C CA . LEU A 1 83 ? -4.283 5.053 10.317 1.00 95.50 83 LEU A CA 1
ATOM 693 C C . LEU A 1 83 ? -5.596 5.357 11.048 1.00 95.50 83 LEU A C 1
ATOM 695 O O . LEU A 1 83 ? -6.110 4.485 11.744 1.00 95.50 83 LEU A O 1
ATOM 699 N N . ALA A 1 84 ? -6.216 6.509 10.776 1.00 94.94 84 ALA A N 1
ATOM 700 C CA . ALA A 1 84 ? -7.525 6.852 11.333 1.00 94.94 84 ALA A CA 1
ATOM 701 C C . ALA A 1 84 ? -8.612 5.825 10.959 1.00 94.94 84 ALA A C 1
ATOM 703 O O . ALA A 1 84 ? -9.479 5.504 11.765 1.00 94.94 84 ALA A O 1
ATOM 704 N N . THR A 1 85 ? -8.561 5.256 9.750 1.00 92.88 85 THR A N 1
ATOM 705 C CA . THR A 1 85 ? -9.502 4.202 9.330 1.00 92.88 85 THR A CA 1
ATOM 706 C C . THR A 1 85 ? -9.270 2.885 10.080 1.00 92.88 85 THR A C 1
ATOM 708 O O . THR A 1 85 ? -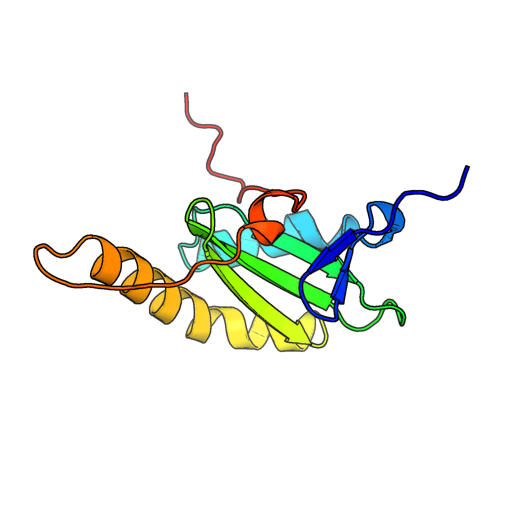10.226 2.179 10.410 1.00 92.88 85 THR A O 1
ATOM 711 N N . ILE A 1 86 ? -8.010 2.532 10.350 1.00 91.81 86 ILE A N 1
ATOM 712 C CA . ILE A 1 86 ? -7.649 1.355 11.150 1.00 91.81 86 ILE A CA 1
ATOM 713 C C . ILE A 1 86 ? -8.114 1.538 12.597 1.00 91.81 86 ILE A C 1
ATOM 715 O O . ILE A 1 86 ? -8.685 0.605 13.158 1.00 91.81 86 ILE A O 1
ATOM 719 N N . GLU A 1 87 ? -7.924 2.723 13.175 1.00 92.62 87 GLU A N 1
ATOM 720 C CA . GLU A 1 87 ? -8.427 3.071 14.509 1.00 92.62 87 GLU A CA 1
ATOM 721 C C . GLU A 1 87 ? -9.955 3.018 14.559 1.00 92.62 87 GLU A C 1
ATOM 723 O O . GLU A 1 87 ? -10.521 2.356 15.424 1.00 92.62 87 GLU A O 1
ATOM 728 N N . LEU A 1 88 ? -10.632 3.609 13.571 1.00 92.00 88 LEU A N 1
ATOM 729 C CA . LEU A 1 88 ? -12.090 3.592 13.467 1.00 92.00 88 LEU A CA 1
ATOM 730 C C . LEU A 1 88 ? -12.649 2.159 13.462 1.00 92.00 88 LEU A C 1
ATOM 732 O O . LEU A 1 88 ? -13.680 1.887 14.068 1.00 92.00 88 LEU A O 1
ATOM 736 N N . ARG A 1 89 ? -11.952 1.209 12.827 1.00 88.19 89 ARG A N 1
ATOM 737 C CA . ARG A 1 89 ? -12.341 -0.211 12.823 1.00 88.19 89 ARG A CA 1
ATOM 738 C C . ARG A 1 89 ? -12.291 -0.862 14.214 1.00 88.19 89 ARG A C 1
ATOM 740 O O . ARG A 1 89 ? -12.934 -1.892 14.413 1.00 88.19 89 ARG A O 1
ATOM 747 N N . GLN A 1 90 ? -11.515 -0.321 15.147 1.00 87.25 90 GLN A N 1
ATOM 748 C CA . GLN A 1 90 ? -11.419 -0.837 16.515 1.00 8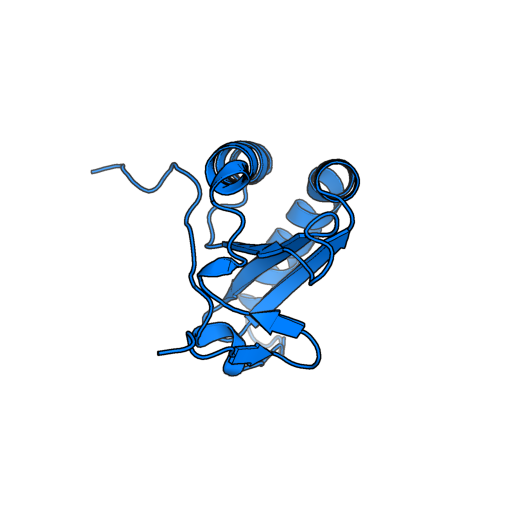7.25 90 GLN A CA 1
ATOM 749 C C . GLN A 1 90 ? -12.569 -0.343 17.408 1.00 87.25 90 GLN A C 1
ATOM 751 O O . GLN A 1 90 ? -12.747 -0.871 18.507 1.00 87.25 90 GLN A O 1
ATOM 756 N N . GLU A 1 91 ? -13.364 0.624 16.939 1.00 95.31 91 GLU A N 1
ATOM 757 C CA . GLU A 1 91 ? -14.466 1.201 17.703 1.00 95.31 91 GLU A CA 1
ATOM 758 C C . GLU A 1 91 ? -15.609 0.199 17.927 1.00 95.31 91 GLU A C 1
ATOM 760 O O . GLU A 1 91 ? -15.995 -0.578 17.046 1.00 95.31 91 GLU A O 1
ATOM 765 N N . LYS A 1 92 ? -16.183 0.214 19.134 1.00 91.31 92 LYS A N 1
ATOM 766 C CA . LYS A 1 92 ? -17.238 -0.731 19.509 1.00 91.31 92 LYS A CA 1
ATOM 767 C C . LYS A 1 92 ? -18.558 -0.327 18.866 1.00 91.31 92 LYS A C 1
ATOM 769 O O . LYS A 1 92 ? -18.922 0.840 18.824 1.00 91.31 92 LYS A O 1
ATOM 774 N N . ASN A 1 93 ? -19.331 -1.325 18.440 1.00 92.12 93 ASN A N 1
ATOM 775 C CA . ASN A 1 93 ? -20.641 -1.136 17.801 1.00 92.12 93 ASN A CA 1
ATOM 776 C C . ASN A 1 93 ? -20.595 -0.347 16.478 1.00 92.12 93 ASN A C 1
ATOM 778 O O . ASN A 1 93 ? -21.630 0.125 16.011 1.00 92.12 93 ASN A O 1
ATOM 782 N N . LEU A 1 94 ? -19.419 -0.241 15.855 1.00 90.69 94 LEU A N 1
ATOM 783 C CA . LEU A 1 94 ? -19.236 0.374 14.550 1.00 90.69 94 LEU A CA 1
ATOM 784 C C . LEU A 1 94 ? -18.861 -0.694 13.510 1.00 90.69 94 LEU A C 1
ATOM 786 O O . LEU A 1 94 ? -17.963 -1.508 13.717 1.00 90.69 94 LEU A O 1
ATOM 790 N N . GLY A 1 95 ? -19.563 -0.704 12.376 1.00 87.31 95 GLY A N 1
ATOM 791 C CA . GLY A 1 95 ? -19.292 -1.621 11.270 1.00 87.31 95 GLY A CA 1
ATOM 792 C C . GLY A 1 95 ? -18.435 -0.975 10.183 1.00 87.31 95 GLY A C 1
ATOM 793 O O . GLY A 1 95 ? -18.887 -0.046 9.520 1.00 87.31 95 GLY A O 1
ATOM 794 N N . VAL A 1 96 ? -17.232 -1.504 9.946 1.00 86.81 96 VAL A N 1
ATOM 795 C CA . VAL A 1 96 ? -16.343 -1.093 8.844 1.00 86.81 96 VAL A CA 1
ATOM 796 C C . VAL A 1 96 ? -15.964 -2.332 8.033 1.00 86.81 96 VAL A C 1
ATOM 798 O O . VAL A 1 96 ? -15.217 -3.191 8.503 1.00 86.81 96 VAL A O 1
ATOM 801 N N . ILE A 1 97 ? -16.503 -2.453 6.816 1.00 82.81 97 ILE A N 1
ATOM 802 C CA . ILE A 1 97 ? -16.374 -3.659 5.983 1.00 82.81 97 ILE A CA 1
ATOM 803 C C . ILE A 1 97 ? -15.497 -3.361 4.764 1.00 82.81 97 ILE A C 1
ATOM 805 O O . ILE A 1 97 ? -15.924 -2.687 3.835 1.00 82.81 97 ILE A O 1
ATOM 809 N N . TRP A 1 98 ? -14.289 -3.927 4.746 1.00 76.88 98 TRP A N 1
ATOM 810 C CA . TRP A 1 98 ? -13.371 -3.910 3.602 1.00 76.88 98 TRP A CA 1
ATOM 811 C C . TRP A 1 98 ? -12.792 -5.312 3.471 1.00 76.88 98 TRP A C 1
ATOM 813 O O . TRP A 1 98 ? -11.963 -5.721 4.284 1.00 76.88 98 TRP A O 1
ATOM 823 N N . THR A 1 99 ? -13.317 -6.097 2.532 1.00 81.50 99 THR A N 1
ATOM 824 C CA . THR A 1 99 ? -12.974 -7.518 2.406 1.00 81.50 99 THR A CA 1
ATOM 825 C C . THR A 1 99 ? -12.643 -7.869 0.969 1.00 81.50 99 THR A C 1
ATOM 827 O O . THR A 1 99 ? -13.524 -7.953 0.121 1.00 81.50 99 THR A O 1
ATOM 830 N N . ASP A 1 100 ? -11.367 -8.145 0.727 1.00 87.19 100 ASP A N 1
ATOM 831 C CA . ASP A 1 100 ? -10.898 -8.832 -0.467 1.00 87.19 100 ASP A CA 1
ATOM 832 C C . ASP A 1 100 ? -9.952 -9.950 -0.024 1.00 87.19 100 ASP A C 1
ATOM 834 O O . ASP A 1 100 ? -8.840 -9.716 0.441 1.00 87.19 100 ASP A O 1
ATOM 838 N N . ARG A 1 101 ? -10.405 -11.203 -0.127 1.00 86.44 101 ARG A N 1
ATOM 839 C CA . ARG A 1 101 ? -9.602 -12.359 0.295 1.00 86.44 101 ARG A CA 1
ATOM 840 C C . ARG A 1 101 ? -8.380 -12.577 -0.594 1.00 86.44 101 ARG A C 1
ATOM 842 O O . ARG A 1 101 ? -7.447 -13.251 -0.163 1.00 86.44 101 ARG A O 1
ATOM 849 N N . GLN A 1 102 ? -8.362 -12.028 -1.806 1.00 88.06 102 GLN A N 1
ATOM 850 C CA . GLN A 1 102 ? -7.259 -12.215 -2.744 1.00 88.06 102 GLN A CA 1
ATOM 851 C C . GLN A 1 102 ? -5.993 -11.493 -2.267 1.00 88.06 102 GLN A C 1
ATOM 853 O O . GLN A 1 102 ? -4.895 -11.983 -2.514 1.00 88.06 102 GLN A O 1
ATOM 858 N N . VAL A 1 103 ? -6.129 -10.422 -1.473 1.00 89.12 103 VAL A N 1
ATOM 859 C CA . VAL A 1 103 ? -4.987 -9.670 -0.911 1.00 89.12 103 VAL A CA 1
ATOM 860 C C . VAL A 1 103 ? -4.141 -10.513 0.043 1.00 89.12 103 VAL A C 1
ATOM 862 O O . VAL A 1 103 ? -2.967 -10.228 0.248 1.00 89.12 103 VAL A O 1
ATOM 865 N N . THR A 1 104 ? -4.690 -11.602 0.589 1.00 89.19 104 THR A N 1
ATOM 866 C CA . THR A 1 104 ? -3.927 -12.532 1.440 1.00 89.19 104 THR A CA 1
ATOM 867 C C . THR A 1 104 ? -2.779 -13.219 0.699 1.00 89.19 104 THR A C 1
ATOM 869 O O . THR A 1 104 ? -1.870 -13.717 1.354 1.00 89.19 104 THR A O 1
ATOM 872 N N . LYS A 1 105 ? -2.808 -13.231 -0.641 1.00 89.06 105 LYS A N 1
ATOM 873 C CA . LYS A 1 105 ? -1.802 -13.873 -1.495 1.00 89.06 105 LYS A CA 1
ATOM 874 C C . LYS A 1 105 ? -0.644 -12.956 -1.898 1.00 89.06 105 LYS A C 1
ATOM 876 O O . LYS A 1 105 ? 0.309 -13.414 -2.520 1.00 89.06 105 LYS A O 1
ATOM 881 N N . LEU A 1 106 ? -0.724 -11.666 -1.565 1.00 90.88 106 LEU A N 1
ATOM 882 C CA . LEU A 1 106 ? 0.359 -10.725 -1.832 1.00 90.88 106 LEU A CA 1
ATOM 883 C C . LEU A 1 106 ? 1.620 -11.098 -1.043 1.00 90.88 106 LEU A C 1
ATOM 885 O O . LEU A 1 106 ? 1.552 -11.631 0.063 1.00 90.88 106 LEU A O 1
ATOM 889 N N . ASP A 1 107 ? 2.771 -10.785 -1.629 1.00 92.06 107 ASP A N 1
ATOM 890 C CA . ASP A 1 107 ? 4.083 -10.950 -1.009 1.00 92.06 107 ASP A CA 1
ATOM 891 C C . ASP A 1 107 ? 4.371 -9.720 -0.144 1.00 92.06 107 ASP A C 1
ATOM 893 O O . ASP A 1 107 ? 4.847 -8.690 -0.627 1.00 92.06 107 ASP A O 1
ATOM 897 N N . TRP A 1 108 ? 3.952 -9.813 1.115 1.00 93.56 108 TRP A N 1
ATOM 898 C CA . TRP A 1 108 ? 3.970 -8.727 2.085 1.00 93.56 108 TRP A CA 1
ATOM 899 C C . TRP A 1 108 ? 5.380 -8.475 2.641 1.00 93.56 108 TRP A C 1
ATOM 901 O O . TRP A 1 108 ? 6.031 -9.369 3.175 1.00 93.56 108 TRP A O 1
ATOM 911 N N . SER A 1 109 ? 5.819 -7.224 2.567 1.00 92.81 109 SER A N 1
ATOM 912 C CA . SER A 1 109 ? 6.998 -6.665 3.229 1.00 92.81 109 SER A CA 1
ATOM 913 C C . SER A 1 109 ? 6.593 -5.920 4.501 1.00 92.81 109 SER A C 1
ATOM 915 O O . SER A 1 109 ? 5.459 -5.456 4.620 1.00 92.81 109 SER A O 1
ATOM 917 N N . LYS A 1 110 ? 7.523 -5.774 5.449 1.00 88.88 110 LYS A N 1
ATOM 918 C CA . LYS A 1 110 ? 7.344 -4.947 6.650 1.00 88.88 110 LYS A CA 1
ATOM 919 C C . LYS A 1 110 ? 8.301 -3.751 6.624 1.00 88.88 110 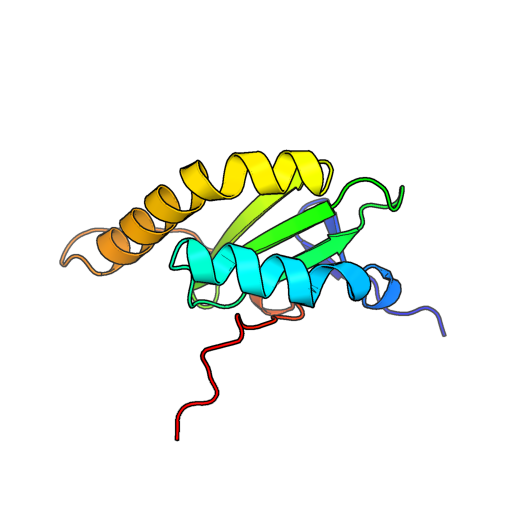LYS A C 1
ATOM 921 O O . LYS A 1 110 ? 9.434 -3.931 6.181 1.00 88.88 110 LYS A O 1
ATOM 926 N N . PRO A 1 111 ? 7.872 -2.566 7.091 1.00 83.19 111 PRO A N 1
ATOM 927 C CA . PRO A 1 111 ? 8.780 -1.470 7.438 1.00 83.19 111 PRO A CA 1
ATOM 928 C C . PRO A 1 111 ? 9.805 -1.929 8.497 1.00 83.19 111 PRO A C 1
ATOM 930 O O . PRO A 1 111 ? 9.511 -2.850 9.266 1.00 83.19 111 PRO A O 1
ATOM 933 N N . GLU A 1 112 ? 11.013 -1.356 8.522 1.00 70.06 112 GLU A N 1
ATOM 934 C CA . GLU A 1 112 ? 12.170 -1.955 9.219 1.00 70.06 112 GLU A CA 1
ATOM 935 C C . GLU A 1 11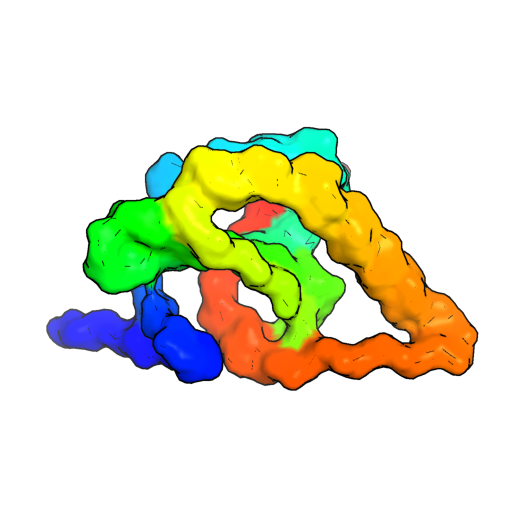2 ? 12.112 -1.947 10.762 1.00 70.06 112 GLU A C 1
ATOM 937 O O . GLU A 1 112 ? 12.883 -2.670 11.393 1.00 70.06 112 GLU A O 1
ATOM 942 N N . SER A 1 113 ? 11.131 -1.322 11.418 1.00 58.97 113 SER A N 1
ATOM 943 C CA . SER A 1 113 ? 10.877 -1.546 12.856 1.00 58.97 113 SER A CA 1
ATOM 944 C C . SER A 1 113 ? 9.999 -2.776 13.138 1.00 58.97 113 SER A C 1
ATOM 946 O O . SER A 1 113 ? 8.894 -2.705 13.677 1.00 58.97 113 SER A O 1
ATOM 948 N N . SER A 1 114 ? 10.531 -3.958 12.815 1.00 50.56 114 SER A N 1
ATOM 949 C CA . SER A 1 114 ? 10.133 -5.221 13.466 1.00 50.56 114 SER A CA 1
ATOM 950 C C . SER A 1 114 ? 11.318 -6.133 13.811 1.00 50.56 114 SER A C 1
ATOM 952 O O . SER A 1 114 ? 11.161 -7.347 13.921 1.00 50.56 114 SER A O 1
ATOM 954 N N . ILE A 1 115 ? 12.490 -5.536 14.050 1.00 49.34 115 ILE A N 1
ATOM 955 C CA . ILE A 1 115 ? 13.540 -6.131 14.885 1.00 49.34 115 ILE A CA 1
ATOM 956 C C . ILE A 1 115 ? 13.653 -5.253 16.132 1.00 49.34 115 ILE A C 1
ATOM 958 O O . ILE A 1 115 ? 14.393 -4.275 16.194 1.00 49.34 115 ILE A O 1
ATOM 962 N N . SER A 1 116 ? 12.828 -5.560 17.117 1.00 41.47 116 SER A N 1
ATOM 963 C CA . SER A 1 116 ? 13.065 -5.180 18.503 1.00 41.47 116 SER A CA 1
ATOM 964 C C . SER A 1 116 ? 12.786 -6.447 19.292 1.00 41.47 116 SER A C 1
ATOM 966 O O . SER A 1 116 ? 11.664 -6.954 19.232 1.00 41.47 116 SER A O 1
ATOM 968 N N . ASP A 1 117 ? 13.847 -6.992 19.885 1.00 37.03 117 ASP A N 1
ATOM 969 C CA . ASP A 1 117 ? 13.794 -8.095 20.848 1.00 37.03 117 ASP A CA 1
ATOM 970 C C . ASP A 1 117 ? 12.867 -7.774 22.034 1.00 37.03 117 ASP A C 1
ATOM 972 O O . ASP A 1 117 ? 12.780 -6.581 22.421 1.00 37.03 117 ASP A O 1
#

Secondary structure (DSSP, 8-state):
-PPPPEEETTEEE-GGGB-TTTHHHHHHHHHHTT--S-EEEEE-TTSSSEEEEEEEETTEEEEEEE-HHHHHHHHHHHHHHHHHHHHHHTSTT-------GGGGGS--B--STT---

Radius of gyration: 14.58 Å; chains: 1; bounding box: 35×36×39 Å

Sequence (117 aa):
MKEPVEFIGNFAHSKSRKCENLITEAATILEEYGWRNEFAMYYHKDKTQVRLYLRMAYVASCYLDGTWENIKERIPYIIPLLLATIELRQEKNLGVIWTDRQVTKLDWSKPESSISD